Protein AF-A0A948CZG4-F1 (afdb_monomer_lite)

Sequence (141 aa):
MKNYLIIIVIAIIVTGLFIYVNLYHEDNTAPIYIKNTKADTPVEIVALTEGQTCEEMYDSIENDLDNANYCDQDSDCDAILLGGRYMEFGCYHYINKNIDQSSILQNMYIYDEKCDEMINDCDLALEAQCVSGECVEVEQG

Secondary structure (DSSP, 8-state):
-HHHHHHHHHHHHHHHHHHHHHHHSS-S-----------SS--------TT--HHHHHHHHHHHHHHH---SSGGGEEEEE--GGGGGG-SEEEEETTS-HHHHHHHHHHHHHHH-------PPP--EEEETTEEEE----

Foldseek 3Di:
DVVVVVVVVVVVVVVVVVVVVVVVVPPDCDDDDPPDDDDPDDPPQDQDDPPDDLVRLLVSLLVVLVVQFFDPWFVQKDKDAQFWLRCVSPGIGIGGPPDDVVRSVVSSVVSSVPPDDTDGDHDDAARWTQDPGGTDGDDPD

Structure (mmCIF, N/CA/C/O backbone):
data_AF-A0A948CZG4-F1
#
_entry.id   AF-A0A948CZG4-F1
#
loop_
_atom_site.group_PDB
_atom_site.id
_atom_site.type_symbol
_atom_site.label_atom_id
_atom_site.label_alt_id
_atom_site.label_comp_id
_atom_site.label_asym_id
_atom_site.label_entity_id
_atom_site.label_seq_id
_atom_site.pdbx_PDB_ins_code
_atom_site.Cartn_x
_atom_site.Cartn_y
_atom_site.Cartn_z
_atom_site.occupancy
_atom_site.B_iso_or_equiv
_atom_site.auth_seq_id
_atom_site.auth_comp_id
_atom_site.auth_asym_id
_atom_site.auth_atom_id
_atom_site.pdbx_PDB_model_num
ATOM 1 N N . MET A 1 1 ? 4.375 30.537 -57.093 1.00 63.66 1 MET A N 1
ATOM 2 C CA . MET A 1 1 ? 3.342 30.676 -56.038 1.00 63.66 1 MET A CA 1
ATOM 3 C C . MET A 1 1 ? 2.885 29.333 -55.462 1.00 63.66 1 MET A C 1
ATOM 5 O O . MET A 1 1 ? 2.971 29.190 -54.254 1.00 63.66 1 MET A O 1
ATOM 9 N N . LYS A 1 2 ? 2.492 28.323 -56.263 1.00 74.12 2 LYS A N 1
ATOM 10 C CA . LYS A 1 2 ? 2.060 26.999 -55.741 1.00 74.12 2 LYS A CA 1
ATOM 11 C C . LYS A 1 2 ? 3.069 26.298 -54.811 1.00 74.12 2 LYS A C 1
ATOM 13 O O . LYS A 1 2 ? 2.666 25.784 -53.778 1.00 74.12 2 LYS A O 1
ATOM 18 N N . ASN A 1 3 ? 4.367 26.346 -55.116 1.00 81.50 3 ASN A N 1
ATOM 19 C CA . ASN A 1 3 ? 5.386 25.675 -54.291 1.00 81.50 3 ASN A CA 1
ATOM 20 C C . ASN A 1 3 ? 5.560 26.315 -52.903 1.00 81.50 3 ASN A C 1
ATOM 22 O O . ASN A 1 3 ? 5.959 25.639 -51.965 1.00 81.50 3 ASN A O 1
ATOM 26 N N . TYR A 1 4 ? 5.229 27.601 -52.760 1.00 89.06 4 TYR A N 1
ATOM 27 C CA . TYR A 1 4 ? 5.374 28.316 -51.493 1.00 89.06 4 TYR A CA 1
ATOM 28 C C . TYR A 1 4 ? 4.299 27.897 -50.478 1.00 89.06 4 TYR A C 1
ATOM 30 O O . TYR A 1 4 ? 4.591 27.729 -49.300 1.00 89.06 4 TYR A O 1
ATOM 38 N N . LEU A 1 5 ? 3.078 27.626 -50.953 1.00 88.25 5 LEU A N 1
ATOM 39 C CA . LEU A 1 5 ? 1.985 27.105 -50.125 1.00 88.25 5 LEU A CA 1
ATOM 40 C C . LEU A 1 5 ? 2.302 25.720 -49.546 1.00 88.25 5 LEU A C 1
ATOM 42 O O . LEU A 1 5 ? 2.011 25.468 -48.383 1.00 88.25 5 LEU A O 1
ATOM 46 N N . ILE A 1 6 ? 2.943 24.847 -50.328 1.00 91.75 6 ILE A N 1
ATOM 47 C CA . ILE A 1 6 ? 3.313 23.497 -49.876 1.00 91.75 6 ILE A CA 1
ATOM 48 C C . ILE A 1 6 ? 4.342 23.567 -48.738 1.00 91.75 6 ILE A C 1
ATOM 50 O O . ILE A 1 6 ? 4.211 22.859 -47.744 1.00 91.75 6 ILE A O 1
ATOM 54 N N . ILE A 1 7 ? 5.328 24.463 -48.847 1.00 92.38 7 ILE A N 1
ATOM 55 C CA . ILE A 1 7 ? 6.371 24.632 -47.825 1.00 92.38 7 ILE A CA 1
ATOM 56 C C . ILE A 1 7 ? 5.775 25.135 -46.502 1.00 92.38 7 ILE A C 1
ATOM 58 O O . ILE A 1 7 ? 6.145 24.639 -45.441 1.00 92.38 7 ILE A O 1
ATOM 62 N N . ILE A 1 8 ? 4.816 26.066 -46.554 1.00 93.12 8 ILE A N 1
ATOM 63 C CA . ILE A 1 8 ? 4.151 26.592 -45.350 1.00 93.12 8 ILE A CA 1
ATOM 64 C C . ILE A 1 8 ? 3.365 25.494 -44.624 1.00 93.12 8 ILE A C 1
ATOM 66 O O . ILE A 1 8 ? 3.451 25.389 -43.404 1.00 93.12 8 ILE A O 1
ATOM 70 N N . VAL A 1 9 ? 2.630 24.654 -45.358 1.00 94.19 9 VAL A N 1
ATOM 71 C CA . VAL A 1 9 ? 1.834 23.574 -44.752 1.00 94.19 9 VAL A CA 1
ATOM 72 C C . VAL A 1 9 ? 2.734 22.551 -44.054 1.00 94.19 9 VAL A C 1
ATOM 74 O O . VAL A 1 9 ? 2.445 22.156 -42.928 1.00 94.19 9 VAL A O 1
ATOM 77 N N . ILE A 1 10 ? 3.854 22.172 -44.677 1.00 94.50 10 ILE A N 1
ATOM 78 C CA . ILE A 1 10 ? 4.820 21.246 -44.067 1.00 94.50 10 ILE A CA 1
ATOM 79 C C . ILE A 1 10 ? 5.415 21.851 -42.791 1.00 94.50 10 ILE A C 1
ATOM 81 O O . ILE A 1 10 ? 5.500 21.161 -41.778 1.00 94.50 10 ILE A O 1
ATOM 85 N N . ALA A 1 11 ? 5.772 23.139 -42.807 1.00 94.69 11 ALA A N 1
ATOM 86 C CA . ALA A 1 11 ? 6.328 23.808 -41.634 1.00 94.69 11 ALA A CA 1
ATOM 87 C C . ALA A 1 11 ? 5.362 23.787 -40.437 1.00 94.69 11 ALA A C 1
ATOM 89 O O . ALA A 1 11 ? 5.801 23.511 -39.326 1.00 94.69 11 ALA A O 1
ATOM 90 N N . ILE A 1 12 ? 4.060 24.006 -40.664 1.00 95.56 12 ILE A N 1
ATOM 91 C CA . ILE A 1 12 ? 3.030 23.973 -39.609 1.00 95.56 12 ILE A CA 1
ATOM 92 C C . ILE A 1 12 ? 2.854 22.561 -39.035 1.00 95.56 12 ILE A C 1
ATOM 94 O O . ILE A 1 12 ? 2.712 22.400 -37.826 1.00 95.56 12 ILE A O 1
ATOM 98 N N . ILE A 1 13 ? 2.874 21.530 -39.885 1.00 95.31 13 ILE A N 1
ATOM 99 C CA . ILE A 1 13 ? 2.731 20.139 -39.432 1.00 95.31 13 ILE A CA 1
ATOM 100 C C . ILE A 1 13 ? 3.929 19.734 -38.569 1.00 95.31 13 ILE A C 1
ATOM 102 O O . ILE A 1 13 ? 3.747 19.139 -37.510 1.00 95.31 13 ILE A O 1
ATOM 106 N N . VAL A 1 14 ? 5.147 20.088 -38.989 1.00 95.00 14 VAL A N 1
ATOM 107 C CA . VAL A 1 14 ? 6.373 19.750 -38.253 1.00 95.00 14 VAL A CA 1
ATOM 108 C C . VAL A 1 14 ? 6.439 20.487 -36.916 1.00 95.00 14 VAL A C 1
ATOM 110 O O . VAL A 1 14 ? 6.754 19.866 -35.903 1.00 95.00 14 VAL A O 1
ATOM 113 N N . THR A 1 15 ? 6.101 21.780 -36.873 1.00 93.12 15 THR A N 1
ATOM 114 C CA . THR A 1 15 ? 6.074 22.522 -35.602 1.00 93.12 15 THR A CA 1
ATOM 115 C C . THR A 1 15 ? 4.963 22.033 -34.679 1.00 93.12 15 THR A C 1
ATOM 117 O O . THR A 1 15 ? 5.199 21.901 -33.481 1.00 93.12 15 THR A O 1
ATOM 120 N N . GLY A 1 16 ? 3.789 21.690 -35.217 1.00 92.69 16 GLY A N 1
ATOM 121 C CA . GLY A 1 16 ? 2.696 21.096 -34.447 1.00 92.69 16 GLY A CA 1
ATOM 122 C C . GLY A 1 16 ? 3.074 19.752 -33.820 1.00 92.69 16 GLY A C 1
ATOM 123 O O . GLY A 1 16 ? 2.862 19.559 -32.627 1.00 92.69 16 GLY A O 1
ATOM 124 N N . LEU A 1 17 ? 3.701 18.855 -34.592 1.00 91.31 17 LEU A N 1
ATOM 125 C CA . LEU A 1 17 ? 4.208 17.570 -34.093 1.00 91.31 17 LEU A CA 1
ATOM 126 C C . LEU A 1 17 ? 5.286 17.753 -33.022 1.00 91.31 17 LEU A C 1
ATOM 128 O O . LEU A 1 17 ? 5.261 17.060 -32.011 1.00 91.31 17 LEU A O 1
ATOM 132 N N . PHE A 1 18 ? 6.203 18.704 -33.207 1.00 89.38 18 PHE A N 1
ATOM 133 C CA . PHE A 1 18 ? 7.251 18.975 -32.225 1.00 89.38 18 PHE A CA 1
ATOM 134 C C . PHE A 1 18 ? 6.687 19.508 -30.900 1.00 89.38 18 PHE A C 1
ATOM 136 O O . PHE A 1 18 ? 7.127 19.088 -29.833 1.00 89.38 18 PHE A O 1
ATOM 143 N N . ILE A 1 19 ? 5.690 20.398 -30.949 1.00 87.81 19 ILE A N 1
ATOM 144 C CA . ILE A 1 19 ? 5.004 20.894 -29.745 1.00 87.81 19 ILE A CA 1
ATOM 145 C C . ILE A 1 19 ? 4.224 19.761 -29.072 1.00 87.81 19 ILE A C 1
ATOM 147 O O . ILE A 1 19 ? 4.316 19.606 -27.860 1.00 87.81 19 ILE A O 1
ATOM 151 N N . TYR A 1 20 ? 3.503 18.947 -29.850 1.00 85.50 20 TYR A N 1
ATOM 152 C CA . TYR A 1 20 ? 2.745 17.809 -29.328 1.00 85.50 20 TYR A CA 1
ATOM 153 C C . TYR A 1 20 ? 3.649 16.815 -28.591 1.00 85.50 20 TYR A C 1
ATOM 155 O O . TYR A 1 20 ? 3.340 16.434 -27.470 1.00 85.50 20 TYR A O 1
ATOM 163 N N . VAL A 1 21 ? 4.796 16.452 -29.174 1.00 82.50 21 VAL A N 1
ATOM 164 C CA . VAL A 1 21 ? 5.742 15.527 -28.533 1.00 82.50 21 VAL A CA 1
ATOM 165 C C . VAL A 1 21 ? 6.340 16.125 -27.260 1.00 82.50 21 VAL A C 1
ATOM 167 O O . VAL A 1 21 ? 6.375 15.433 -26.253 1.00 82.50 21 VAL A O 1
ATOM 170 N N . ASN A 1 22 ? 6.761 17.396 -27.259 1.00 78.06 22 ASN A N 1
ATOM 171 C CA . ASN A 1 22 ? 7.341 17.999 -26.050 1.00 78.06 22 ASN A CA 1
ATOM 172 C C . ASN A 1 22 ? 6.318 18.162 -24.918 1.00 78.06 22 ASN A C 1
ATOM 174 O O . ASN A 1 22 ? 6.670 17.926 -23.771 1.00 78.06 22 ASN A O 1
ATOM 178 N N . LEU A 1 23 ? 5.060 18.499 -25.226 1.00 78.25 23 LEU A N 1
ATOM 179 C CA . LEU A 1 23 ? 4.003 18.575 -24.209 1.00 78.25 23 LEU A CA 1
ATOM 180 C C . LEU A 1 23 ? 3.655 17.208 -23.606 1.00 78.25 23 LEU A C 1
ATOM 182 O O . LEU A 1 23 ? 3.185 17.155 -22.479 1.00 78.25 23 LEU A O 1
ATOM 186 N N . TYR A 1 24 ? 3.880 16.116 -24.338 1.00 71.81 24 TYR A N 1
ATOM 187 C CA . TYR A 1 24 ? 3.655 14.756 -23.840 1.00 71.81 24 TYR A CA 1
ATOM 188 C C . TYR A 1 24 ? 4.891 14.121 -23.188 1.00 71.81 24 TYR A C 1
ATOM 190 O O . TYR A 1 24 ? 4.777 13.040 -22.621 1.00 71.81 24 TYR A O 1
ATOM 198 N N . HIS A 1 25 ? 6.066 14.754 -23.258 1.00 58.62 25 HIS A N 1
ATOM 199 C CA . HIS A 1 25 ? 7.305 14.177 -22.725 1.00 58.62 25 HIS A CA 1
ATOM 200 C C . HIS A 1 25 ? 7.624 14.621 -21.283 1.00 58.62 25 HIS A C 1
ATOM 202 O O . HIS A 1 25 ? 8.657 14.227 -20.741 1.00 58.62 25 HIS A O 1
ATOM 208 N N . GLU A 1 26 ? 6.761 15.4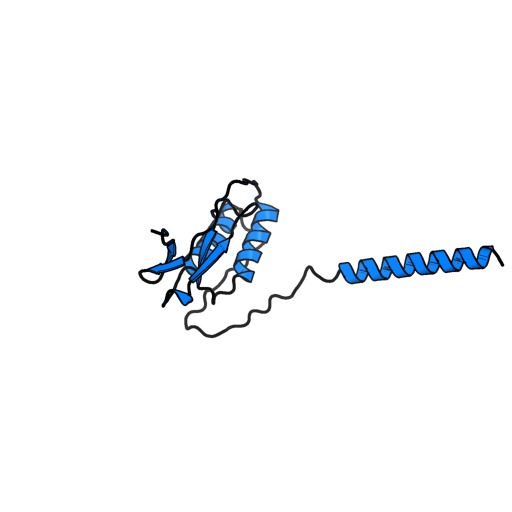23 -20.653 1.00 51.75 26 GLU A N 1
ATOM 209 C CA . GLU A 1 26 ? 7.044 16.090 -19.374 1.00 51.75 26 GLU A CA 1
ATOM 210 C C . GLU A 1 26 ? 6.277 15.520 -18.163 1.00 51.75 26 GLU A C 1
ATOM 212 O O . GLU A 1 26 ? 6.043 16.248 -17.213 1.00 51.75 26 GLU A O 1
ATOM 217 N N . ASP A 1 27 ? 5.924 14.227 -18.149 1.00 50.22 27 ASP A N 1
ATOM 218 C CA . ASP A 1 27 ? 5.267 13.599 -16.984 1.00 50.22 27 ASP A CA 1
ATOM 219 C C . ASP A 1 27 ? 5.725 12.146 -16.750 1.00 50.22 27 ASP A C 1
ATOM 221 O O . ASP A 1 27 ? 4.947 11.213 -16.879 1.00 50.22 27 ASP A O 1
ATOM 225 N N . ASN A 1 28 ? 7.001 11.926 -16.407 1.00 53.91 28 ASN A N 1
ATOM 226 C CA . ASN A 1 28 ? 7.442 10.647 -15.803 1.00 53.91 28 ASN A CA 1
ATOM 227 C C . ASN A 1 28 ? 8.508 10.800 -14.702 1.00 53.91 28 ASN A C 1
ATOM 229 O O . ASN A 1 28 ? 9.059 9.815 -14.222 1.00 53.91 28 ASN A O 1
ATOM 233 N N . THR A 1 29 ? 8.798 12.022 -14.254 1.00 53.09 29 THR A N 1
ATOM 234 C CA . THR A 1 29 ? 9.610 12.244 -13.049 1.00 53.09 29 THR A CA 1
ATOM 235 C C . THR A 1 29 ? 8.993 13.368 -12.231 1.00 53.09 29 THR A C 1
ATOM 237 O O . THR A 1 29 ? 9.579 14.442 -12.089 1.00 53.09 29 THR A O 1
ATOM 240 N N . ALA A 1 30 ? 7.781 13.149 -11.719 1.00 44.12 30 ALA A N 1
ATOM 241 C CA . ALA A 1 30 ? 7.298 13.983 -10.630 1.00 44.12 30 ALA A CA 1
ATOM 242 C C . ALA A 1 30 ? 8.258 13.782 -9.439 1.00 44.12 30 ALA A C 1
ATOM 244 O O . ALA A 1 30 ? 8.464 12.643 -9.015 1.00 44.12 30 ALA A O 1
ATOM 245 N N . PRO A 1 31 ? 8.907 14.838 -8.915 1.00 47.53 31 PRO A N 1
ATOM 246 C CA . PRO A 1 31 ? 9.687 14.707 -7.696 1.00 47.53 31 PRO A CA 1
ATOM 247 C C . PRO A 1 31 ? 8.743 14.334 -6.551 1.00 47.53 31 PRO A C 1
ATOM 249 O O . PRO A 1 31 ? 7.724 14.991 -6.337 1.00 4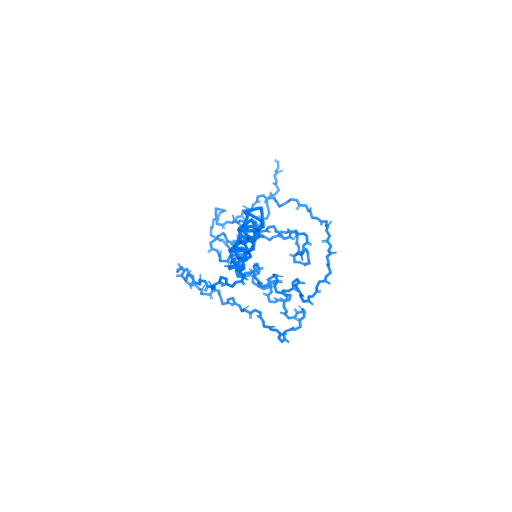7.53 31 PRO A O 1
ATOM 252 N N . ILE A 1 32 ? 9.098 13.276 -5.824 1.00 47.69 32 ILE A N 1
ATOM 253 C CA . ILE A 1 32 ? 8.390 12.812 -4.631 1.00 47.69 32 ILE A CA 1
ATOM 254 C C . ILE A 1 32 ? 8.375 13.964 -3.616 1.00 47.69 32 ILE A C 1
ATOM 256 O O . ILE A 1 32 ? 9.402 14.320 -3.033 1.00 47.69 32 ILE A O 1
ATOM 260 N N . TYR A 1 33 ? 7.209 14.580 -3.422 1.00 34.94 33 TYR A N 1
ATOM 261 C CA . TYR A 1 33 ? 6.992 15.569 -2.373 1.00 34.94 33 TYR A CA 1
ATOM 262 C C . TYR A 1 33 ? 6.492 14.855 -1.121 1.00 34.94 33 TYR A C 1
ATOM 264 O O . TYR A 1 33 ? 5.288 14.753 -0.902 1.00 34.94 33 TYR A O 1
ATOM 272 N N . ILE A 1 34 ? 7.420 14.417 -0.267 1.00 42.50 34 ILE A N 1
ATOM 273 C CA . ILE A 1 34 ? 7.081 13.932 1.075 1.00 42.50 34 ILE A CA 1
ATOM 274 C C . ILE A 1 34 ? 6.605 15.133 1.903 1.00 42.50 34 ILE A C 1
ATOM 276 O O . ILE A 1 34 ? 7.395 15.909 2.450 1.00 42.50 34 ILE A O 1
ATOM 280 N N . LYS A 1 35 ? 5.287 15.329 1.972 1.00 41.72 35 LYS A N 1
ATOM 281 C CA . LYS A 1 35 ? 4.670 16.245 2.932 1.00 41.72 35 LYS A CA 1
ATOM 282 C C . LYS A 1 35 ? 4.539 15.499 4.256 1.00 41.72 35 LYS A C 1
ATOM 284 O O . LYS A 1 35 ? 3.554 14.818 4.494 1.00 41.72 35 LYS A O 1
ATOM 289 N N . ASN A 1 36 ? 5.530 15.665 5.130 1.00 44.53 36 ASN A N 1
ATOM 290 C CA . ASN A 1 36 ? 5.461 15.180 6.507 1.00 44.53 36 ASN A CA 1
ATOM 291 C C . ASN A 1 36 ? 4.318 15.883 7.257 1.00 44.53 36 ASN A C 1
ATOM 293 O O . ASN A 1 36 ? 4.481 16.994 7.772 1.00 44.53 36 ASN A O 1
ATOM 297 N N . THR A 1 37 ? 3.153 15.242 7.314 1.00 47.22 37 THR A N 1
ATOM 298 C CA . THR A 1 37 ? 2.081 15.574 8.252 1.00 47.22 37 THR A CA 1
ATOM 299 C C . THR A 1 37 ? 2.236 14.727 9.503 1.00 47.22 37 THR A C 1
ATOM 301 O O . THR A 1 37 ? 2.344 13.511 9.468 1.00 47.22 37 THR A O 1
ATOM 304 N N . LYS A 1 38 ? 2.304 15.433 10.623 1.00 52.91 38 LYS A N 1
ATOM 305 C CA . LYS A 1 38 ? 2.579 14.940 11.964 1.00 52.91 38 LYS A CA 1
ATOM 306 C C . LYS A 1 38 ? 1.484 13.980 12.461 1.00 52.91 38 LYS A C 1
ATOM 308 O O . LYS A 1 38 ? 0.396 14.441 12.794 1.00 52.91 38 LYS A O 1
ATOM 313 N N . ALA A 1 39 ? 1.822 12.701 12.588 1.00 47.03 39 ALA A N 1
ATOM 314 C CA . ALA A 1 39 ? 1.280 11.761 13.571 1.00 47.03 39 ALA A CA 1
ATOM 315 C C . ALA A 1 39 ? 2.486 10.982 14.136 1.00 47.03 39 ALA A C 1
ATOM 317 O O . ALA A 1 39 ? 3.390 10.629 13.386 1.00 47.03 39 ALA A O 1
ATOM 318 N N . ASP A 1 40 ? 2.589 10.866 15.461 1.00 53.97 40 ASP A N 1
ATOM 319 C CA . ASP A 1 40 ? 3.850 10.772 16.225 1.00 53.97 40 ASP A CA 1
ATOM 320 C C . ASP A 1 40 ? 4.611 9.420 16.163 1.00 53.97 40 ASP A C 1
ATOM 322 O O . ASP A 1 40 ? 5.262 9.012 17.125 1.00 53.97 40 ASP A O 1
ATOM 326 N N . THR A 1 41 ? 4.629 8.730 15.024 1.00 51.84 41 THR A N 1
ATOM 327 C CA . THR A 1 41 ? 5.675 7.745 14.694 1.00 51.84 41 THR A CA 1
ATOM 328 C C . THR A 1 41 ? 5.899 7.767 13.178 1.00 51.84 41 THR A C 1
ATOM 330 O O . THR A 1 41 ? 4.968 7.456 12.440 1.00 51.84 41 THR A O 1
ATOM 333 N N . PRO A 1 42 ? 7.073 8.199 12.676 1.00 51.41 42 PRO A N 1
ATOM 334 C CA . PRO A 1 42 ? 7.330 8.189 11.244 1.00 51.41 42 PRO A CA 1
ATOM 335 C C . PRO A 1 42 ? 7.409 6.737 10.776 1.00 51.41 42 PRO A C 1
ATOM 337 O O . PRO A 1 42 ? 8.340 6.023 11.145 1.00 51.41 42 PRO A O 1
ATOM 3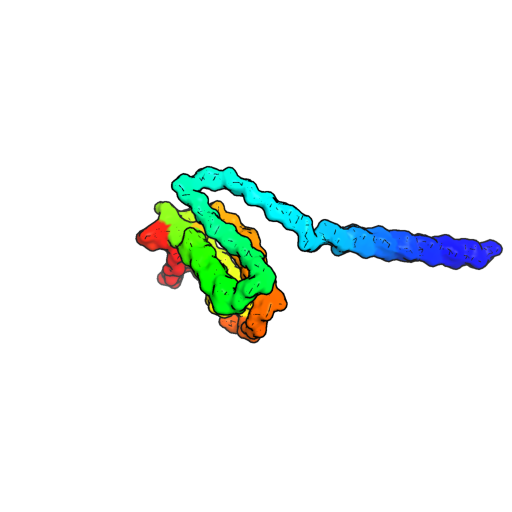40 N N . VAL A 1 43 ? 6.426 6.313 9.984 1.00 56.38 43 VAL A N 1
ATOM 341 C CA . VAL A 1 43 ? 6.546 5.110 9.160 1.00 56.38 43 VAL A CA 1
ATOM 342 C C . VAL A 1 43 ? 7.683 5.392 8.178 1.00 56.38 43 VAL A C 1
ATOM 344 O O . VAL A 1 43 ? 7.580 6.278 7.327 1.00 56.38 43 VAL A O 1
ATOM 347 N N . GLU A 1 44 ? 8.824 4.737 8.379 1.00 61.25 44 GLU A N 1
ATOM 348 C CA . GLU A 1 44 ? 9.978 4.849 7.490 1.00 61.25 44 GLU A CA 1
ATOM 349 C C . GLU A 1 44 ? 9.724 3.956 6.279 1.00 61.25 44 GLU A C 1
ATOM 351 O O . GLU A 1 44 ? 9.993 2.761 6.312 1.00 61.25 44 GLU A O 1
ATOM 356 N N . ILE A 1 45 ? 9.159 4.541 5.223 1.00 59.91 45 ILE A N 1
ATOM 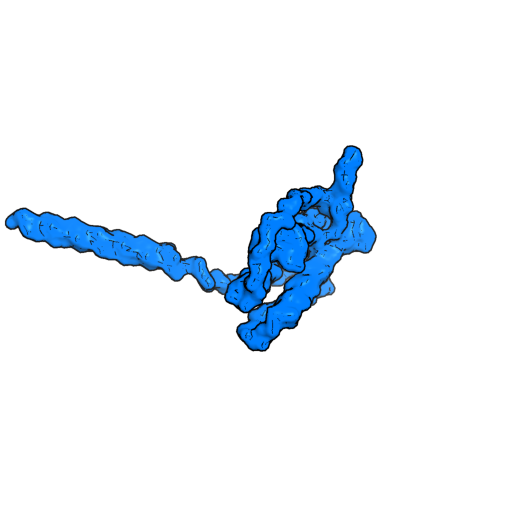357 C CA . ILE A 1 45 ? 8.923 3.835 3.964 1.00 59.91 45 ILE A CA 1
ATOM 358 C C . ILE A 1 45 ? 10.268 3.688 3.256 1.00 59.91 45 ILE A C 1
ATOM 360 O O . ILE A 1 45 ? 10.908 4.680 2.885 1.00 59.91 45 ILE A O 1
ATOM 364 N N . VAL A 1 46 ? 10.724 2.446 3.111 1.00 71.06 46 VAL A N 1
ATOM 365 C CA . VAL A 1 46 ? 12.002 2.133 2.474 1.00 71.06 46 VAL A CA 1
ATOM 366 C C . VAL A 1 46 ? 11.794 2.163 0.963 1.00 71.06 46 VAL A C 1
ATOM 368 O O . VAL A 1 46 ? 11.048 1.370 0.399 1.00 71.06 46 VAL A O 1
ATOM 371 N N . ALA A 1 47 ? 12.445 3.106 0.283 1.00 75.38 47 ALA A N 1
ATOM 372 C CA . ALA A 1 47 ? 12.386 3.173 -1.173 1.00 75.38 47 ALA A CA 1
ATOM 373 C C . ALA A 1 47 ? 13.092 1.957 -1.792 1.00 75.38 47 ALA A C 1
ATOM 375 O O . ALA A 1 47 ? 14.252 1.682 -1.463 1.00 75.38 47 ALA A O 1
ATOM 376 N N . LEU A 1 48 ? 12.420 1.268 -2.720 1.00 79.88 48 LEU A N 1
ATOM 377 C CA . LEU A 1 48 ? 13.025 0.159 -3.457 1.00 79.88 48 LEU A CA 1
ATOM 378 C C . LEU A 1 48 ? 14.201 0.634 -4.326 1.00 79.88 48 LEU A C 1
ATOM 380 O O . LEU A 1 48 ? 14.189 1.718 -4.912 1.00 79.88 48 LEU A O 1
ATOM 384 N N . THR A 1 49 ? 15.232 -0.202 -4.432 1.00 78.31 49 THR A N 1
ATOM 385 C CA . THR A 1 49 ? 16.455 0.057 -5.203 1.00 78.31 49 THR A CA 1
ATOM 386 C C . THR A 1 49 ? 16.705 -1.041 -6.238 1.00 78.31 49 THR A C 1
ATOM 388 O O . THR A 1 49 ? 16.352 -2.204 -6.045 1.00 78.31 49 THR A O 1
ATOM 391 N N . GLU A 1 50 ? 17.377 -0.697 -7.343 1.00 70.50 50 GLU A N 1
ATOM 392 C CA . GLU A 1 50 ? 17.602 -1.606 -8.484 1.00 70.50 50 GLU A CA 1
ATOM 393 C C . GLU A 1 50 ? 18.341 -2.915 -8.125 1.00 70.50 50 GLU A C 1
ATOM 395 O O . GLU A 1 50 ? 18.260 -3.890 -8.875 1.00 70.50 50 GLU A O 1
ATOM 400 N N . GLY A 1 51 ? 19.027 -2.973 -6.977 1.00 81.62 51 GLY A N 1
ATOM 401 C CA . GLY A 1 51 ? 19.800 -4.134 -6.526 1.00 81.62 51 GLY A CA 1
ATOM 402 C C . GLY A 1 51 ? 19.014 -5.225 -5.790 1.00 81.62 51 GLY A C 1
ATOM 403 O O . GLY A 1 51 ? 19.560 -6.313 -5.626 1.00 81.62 51 GLY A O 1
ATOM 404 N N . GLN A 1 52 ? 17.774 -4.968 -5.364 1.00 89.56 52 GLN A N 1
ATOM 405 C CA . GLN A 1 52 ? 16.986 -5.934 -4.584 1.00 89.56 52 GLN A CA 1
ATOM 406 C C . GLN A 1 52 ? 16.445 -7.076 -5.453 1.00 89.56 52 GLN A C 1
ATOM 408 O O . GLN A 1 52 ? 16.125 -6.886 -6.629 1.00 89.56 52 GLN A O 1
ATOM 413 N N . THR A 1 53 ? 16.351 -8.270 -4.885 1.00 93.25 53 THR A N 1
ATOM 414 C CA . THR A 1 53 ? 15.637 -9.414 -5.464 1.00 93.25 53 THR A CA 1
ATOM 415 C C . THR A 1 53 ? 14.124 -9.191 -5.420 1.00 93.25 53 THR A C 1
ATOM 417 O O . THR A 1 53 ? 13.647 -8.355 -4.660 1.00 93.25 53 THR A O 1
ATOM 420 N N . CYS A 1 54 ? 13.362 -9.938 -6.224 1.00 91.06 54 CYS A N 1
ATOM 421 C CA . CYS A 1 54 ? 11.900 -9.858 -6.188 1.00 91.06 54 CYS A CA 1
ATOM 422 C C . CYS A 1 54 ? 11.344 -10.221 -4.811 1.00 91.06 54 CYS A C 1
ATOM 424 O O . CYS A 1 54 ? 10.522 -9.488 -4.296 1.00 91.06 54 CYS A O 1
ATOM 426 N N . GLU A 1 55 ? 11.873 -11.258 -4.161 1.00 92.44 55 GLU A N 1
ATOM 427 C CA . GLU A 1 55 ? 11.495 -11.623 -2.787 1.00 92.44 55 GLU A CA 1
ATOM 428 C C . GLU A 1 55 ? 11.708 -10.457 -1.804 1.00 92.44 55 GLU A C 1
ATOM 430 O O . GLU A 1 55 ? 10.790 -10.079 -1.090 1.00 92.44 55 GLU A O 1
ATOM 435 N N . GLU A 1 56 ? 12.866 -9.787 -1.848 1.00 93.31 56 GLU A N 1
ATOM 436 C CA . GLU A 1 56 ? 13.132 -8.621 -0.988 1.00 93.31 56 GLU A CA 1
ATOM 437 C C . GLU A 1 56 ? 12.219 -7.423 -1.289 1.00 93.31 56 GLU A C 1
ATOM 439 O O . GLU A 1 56 ? 11.903 -6.645 -0.390 1.00 93.31 56 GLU A O 1
ATOM 444 N N . MET A 1 57 ? 11.840 -7.227 -2.554 1.00 92.19 57 MET A N 1
ATOM 445 C CA . MET A 1 57 ? 10.909 -6.164 -2.934 1.00 92.19 57 MET A CA 1
ATOM 446 C C . MET A 1 57 ? 9.476 -6.504 -2.503 1.00 92.19 57 MET A C 1
ATOM 448 O O . MET A 1 57 ? 8.783 -5.623 -2.001 1.00 92.19 57 MET A O 1
ATOM 452 N N . TYR A 1 58 ? 9.067 -7.766 -2.658 1.00 92.88 58 TYR A N 1
ATOM 453 C CA . TYR A 1 58 ? 7.771 -8.285 -2.225 1.00 92.88 58 TYR A CA 1
ATOM 454 C C . TYR A 1 58 ? 7.607 -8.111 -0.713 1.00 92.88 58 TYR A C 1
ATOM 456 O O . TYR A 1 58 ? 6.678 -7.440 -0.270 1.00 92.88 58 TYR A O 1
ATOM 464 N N . ASP A 1 59 ? 8.573 -8.607 0.067 1.00 93.81 59 ASP A N 1
ATOM 465 C CA . ASP A 1 59 ? 8.576 -8.505 1.529 1.00 93.81 59 ASP A CA 1
ATOM 466 C C . ASP A 1 59 ? 8.526 -7.046 2.003 1.00 93.81 59 ASP A C 1
ATOM 468 O O . ASP A 1 59 ? 7.878 -6.724 2.999 1.00 93.81 59 ASP A O 1
ATOM 472 N N . SER A 1 60 ? 9.204 -6.142 1.288 1.00 92.81 60 SER A N 1
ATOM 473 C CA . SER A 1 60 ? 9.172 -4.712 1.601 1.00 92.81 60 SER A CA 1
ATOM 474 C C . SER A 1 60 ? 7.781 -4.114 1.390 1.00 92.81 60 SER A C 1
ATOM 476 O O . SER A 1 60 ? 7.337 -3.332 2.225 1.00 92.81 60 SER A O 1
ATOM 478 N N . ILE A 1 61 ? 7.104 -4.464 0.292 1.00 93.50 61 ILE A N 1
ATOM 479 C CA . ILE A 1 61 ? 5.764 -3.955 -0.026 1.00 93.50 61 ILE A CA 1
ATOM 480 C C . ILE A 1 61 ? 4.727 -4.516 0.950 1.00 93.50 61 ILE A C 1
ATOM 482 O O . ILE A 1 61 ? 3.927 -3.743 1.469 1.00 93.50 61 ILE A O 1
ATOM 486 N N . GLU A 1 62 ? 4.759 -5.820 1.240 1.00 94.62 62 GLU A N 1
ATOM 487 C CA . GLU A 1 62 ? 3.874 -6.440 2.240 1.00 94.62 62 GLU A CA 1
ATOM 488 C C . GLU A 1 62 ? 4.053 -5.784 3.612 1.00 94.62 62 GLU A C 1
ATOM 490 O O . GLU A 1 62 ? 3.084 -5.391 4.254 1.00 94.62 62 GLU A O 1
ATOM 495 N N . ASN A 1 63 ? 5.298 -5.547 4.033 1.00 94.50 63 ASN A N 1
ATOM 496 C CA . ASN A 1 63 ? 5.555 -4.855 5.289 1.00 94.50 63 ASN A CA 1
ATOM 497 C C . ASN A 1 63 ? 5.051 -3.397 5.273 1.00 94.50 63 ASN A C 1
ATOM 499 O O . ASN A 1 63 ? 4.567 -2.909 6.293 1.00 94.50 63 ASN A O 1
ATOM 503 N N . ASP A 1 64 ? 5.149 -2.676 4.153 1.00 93.62 64 ASP A N 1
ATOM 504 C CA . ASP A 1 64 ? 4.580 -1.326 4.037 1.00 93.62 64 ASP A CA 1
ATOM 505 C C . ASP A 1 64 ? 3.040 -1.345 4.129 1.00 93.62 64 ASP A C 1
ATOM 507 O O . ASP A 1 64 ? 2.457 -0.474 4.781 1.00 93.62 64 ASP A O 1
ATOM 511 N N . LEU A 1 65 ? 2.384 -2.345 3.525 1.00 94.81 65 LEU A N 1
ATOM 512 C CA . LEU A 1 65 ? 0.934 -2.557 3.605 1.00 94.81 65 LEU A CA 1
ATOM 513 C C . LEU A 1 65 ? 0.485 -2.892 5.034 1.00 94.81 65 LEU A C 1
ATOM 515 O O . LEU A 1 65 ? -0.428 -2.246 5.551 1.00 94.81 65 LEU A O 1
ATOM 519 N N . ASP A 1 66 ? 1.175 -3.817 5.702 1.00 94.62 66 ASP A N 1
ATOM 520 C CA . ASP A 1 66 ? 0.913 -4.189 7.097 1.00 94.62 66 ASP A CA 1
ATOM 521 C C . ASP A 1 66 ? 1.067 -2.985 8.035 1.00 94.62 66 ASP A C 1
ATOM 523 O O . ASP A 1 66 ? 0.207 -2.714 8.874 1.00 94.62 66 ASP A O 1
ATOM 527 N N . ASN A 1 67 ? 2.136 -2.199 7.869 1.00 94.88 67 ASN A N 1
ATOM 528 C CA . ASN A 1 67 ? 2.368 -1.005 8.686 1.00 94.88 67 ASN A CA 1
ATOM 529 C C . ASN A 1 67 ? 1.367 0.122 8.398 1.00 94.88 67 ASN A C 1
ATOM 531 O O . ASN A 1 67 ? 1.164 0.995 9.245 1.00 94.88 67 ASN A O 1
ATOM 535 N N . ALA A 1 68 ? 0.752 0.129 7.217 1.00 95.94 68 ALA A N 1
ATOM 536 C CA . ALA A 1 68 ? -0.319 1.052 6.874 1.00 95.94 68 ALA A CA 1
ATOM 537 C C . ALA A 1 68 ? -1.676 0.639 7.466 1.00 95.94 68 ALA A C 1
ATOM 539 O O . ALA A 1 68 ? -2.579 1.479 7.539 1.00 95.94 68 ALA A O 1
ATOM 540 N N . ASN A 1 69 ? -1.833 -0.611 7.909 1.00 97.12 69 ASN A N 1
ATOM 541 C CA . ASN A 1 69 ? -3.070 -1.129 8.479 1.00 97.12 69 ASN A CA 1
ATOM 542 C C . ASN A 1 69 ? -3.207 -0.790 9.973 1.00 97.12 69 ASN A C 1
ATOM 544 O O . ASN A 1 69 ? -2.995 -1.616 10.858 1.00 97.12 69 ASN A O 1
ATOM 548 N N . TYR A 1 70 ? -3.585 0.454 10.261 1.00 97.00 70 TYR A N 1
ATOM 549 C CA . TYR A 1 70 ? -3.892 0.907 11.617 1.00 97.00 70 TYR A CA 1
ATOM 550 C C . TYR A 1 70 ? -5.075 1.877 11.629 1.00 97.00 70 TYR A C 1
ATOM 552 O O . TYR A 1 70 ? -5.334 2.577 10.650 1.00 97.00 70 TYR A O 1
ATOM 560 N N . CYS A 1 71 ? -5.779 1.995 12.750 1.00 97.94 71 CYS A N 1
ATOM 561 C CA . CYS A 1 71 ? -6.878 2.952 12.897 1.00 97.94 71 CYS A CA 1
ATOM 562 C C . CYS A 1 71 ? -7.203 3.258 14.362 1.00 97.94 71 CYS A C 1
ATOM 564 O O . CYS A 1 71 ? -6.989 2.427 15.243 1.00 97.94 71 CYS A O 1
ATOM 566 N N . ASP A 1 72 ? -7.784 4.437 14.610 1.00 97.88 72 ASP A N 1
ATOM 567 C CA . ASP A 1 72 ? -8.385 4.780 15.906 1.00 97.88 72 ASP A CA 1
ATOM 568 C C . ASP A 1 72 ? -9.926 4.730 15.855 1.00 97.88 72 ASP A C 1
ATOM 570 O O . ASP A 1 72 ? -10.594 4.580 16.882 1.00 97.88 72 ASP A O 1
ATOM 574 N N . GLN A 1 73 ? -10.509 4.876 14.662 1.00 97.69 73 GLN A N 1
ATOM 575 C CA . GLN A 1 73 ? -11.953 4.921 14.410 1.00 97.69 73 GLN A CA 1
ATOM 576 C C . GLN A 1 73 ? -12.272 4.457 12.979 1.00 97.69 73 GLN A C 1
ATOM 578 O O . GLN A 1 73 ? -11.439 4.588 12.086 1.00 97.69 73 GLN A O 1
ATOM 583 N N . ASP A 1 74 ? -13.502 3.993 12.728 1.00 96.69 74 ASP A N 1
ATOM 584 C CA . ASP A 1 74 ? -13.922 3.452 11.418 1.00 96.69 74 ASP A CA 1
ATOM 585 C C . ASP A 1 74 ? -13.650 4.402 10.253 1.00 96.69 74 ASP A C 1
ATOM 587 O O . ASP A 1 74 ? -13.256 3.987 9.170 1.00 96.69 74 ASP A O 1
ATOM 591 N N . SER A 1 75 ? -13.818 5.707 10.480 1.00 96.81 75 SER A N 1
ATOM 592 C CA . SER A 1 75 ? -13.595 6.699 9.434 1.00 96.81 75 SER A CA 1
ATOM 593 C C . SER A 1 75 ? -12.139 6.822 9.004 1.00 96.81 75 SER A C 1
ATOM 595 O O . SER A 1 75 ? -11.889 7.527 8.032 1.00 96.81 75 SER A O 1
ATOM 597 N N . ASP A 1 76 ? -11.189 6.240 9.733 1.00 97.19 76 ASP A N 1
ATOM 598 C CA . ASP A 1 76 ? -9.779 6.234 9.355 1.00 97.19 76 ASP A CA 1
ATOM 599 C C . ASP A 1 76 ? -9.471 5.146 8.328 1.00 97.19 76 ASP A C 1
ATOM 601 O O . ASP A 1 76 ? -8.437 5.236 7.680 1.00 97.19 76 ASP A O 1
ATOM 605 N N . CYS A 1 77 ? -10.349 4.159 8.161 1.00 97.00 77 CYS A N 1
ATOM 606 C CA . CYS A 1 77 ? -10.115 3.026 7.283 1.00 97.00 77 CYS A CA 1
ATOM 607 C C . CYS A 1 77 ? -10.532 3.309 5.841 1.00 97.00 77 CYS A C 1
ATOM 609 O O . CYS A 1 77 ? -11.562 3.934 5.577 1.00 97.00 77 CYS A O 1
ATOM 611 N N . ASP A 1 78 ? -9.718 2.823 4.914 1.00 95.69 78 ASP A N 1
ATOM 612 C CA . ASP A 1 78 ? -9.971 2.816 3.477 1.00 95.69 78 ASP A CA 1
ATOM 613 C C . ASP A 1 78 ? -9.460 1.501 2.876 1.00 95.69 78 ASP A C 1
ATOM 615 O O . ASP A 1 78 ? -8.671 0.791 3.503 1.00 95.69 78 ASP A O 1
ATOM 619 N N . ALA A 1 79 ? -9.917 1.171 1.672 1.00 93.88 79 ALA A N 1
ATOM 620 C CA . ALA A 1 79 ? -9.484 -0.015 0.943 1.00 93.88 79 ALA A CA 1
ATOM 621 C C . ALA A 1 79 ? -8.673 0.393 -0.291 1.00 93.88 79 ALA A C 1
ATOM 623 O O . ALA A 1 79 ? -9.175 1.088 -1.177 1.00 93.88 79 ALA A O 1
ATOM 624 N N . ILE A 1 80 ? -7.431 -0.078 -0.382 1.00 91.12 80 ILE A N 1
ATOM 625 C CA . ILE A 1 80 ? -6.636 0.032 -1.603 1.00 91.12 80 ILE A CA 1
ATOM 626 C C . ILE A 1 80 ? -6.919 -1.181 -2.488 1.00 91.12 80 ILE A C 1
ATOM 628 O O . ILE A 1 80 ? -6.756 -2.322 -2.069 1.00 91.12 80 ILE A O 1
ATOM 632 N N . LEU A 1 81 ? -7.381 -0.939 -3.714 1.00 88.50 81 LEU A N 1
ATOM 633 C CA . LEU A 1 81 ? -7.675 -1.994 -4.686 1.00 88.50 81 LEU A CA 1
ATOM 634 C C . LEU A 1 81 ? -6.394 -2.376 -5.436 1.00 88.50 81 LEU A C 1
ATOM 636 O O . LEU A 1 81 ? -5.876 -1.582 -6.222 1.00 88.50 81 LEU A O 1
ATOM 640 N N . LEU A 1 82 ? -5.921 -3.603 -5.230 1.00 86.31 82 LEU A N 1
ATOM 641 C CA . LEU A 1 82 ? -4.702 -4.170 -5.814 1.00 86.31 82 LEU A CA 1
ATOM 642 C C . LEU A 1 82 ? -5.057 -5.212 -6.889 1.00 86.31 82 LEU A C 1
ATOM 644 O O . LEU A 1 82 ? -4.661 -6.369 -6.860 1.00 86.31 82 LEU A O 1
ATOM 648 N N . GLY A 1 83 ? -5.878 -4.809 -7.859 1.00 78.81 83 GLY A N 1
ATOM 649 C CA . GLY A 1 83 ? -6.267 -5.677 -8.973 1.00 78.81 83 GLY A CA 1
ATOM 650 C C . GLY A 1 83 ? -5.222 -5.741 -10.094 1.00 78.81 83 GLY A C 1
ATOM 651 O O . GLY A 1 83 ? -4.352 -4.878 -10.230 1.00 78.81 83 GLY A O 1
ATOM 652 N N . GLY A 1 84 ? -5.360 -6.732 -10.976 1.00 81.38 84 GLY A N 1
ATOM 653 C CA . GLY A 1 84 ? -4.581 -6.833 -12.210 1.00 81.38 84 GLY A CA 1
ATOM 654 C C . GLY A 1 84 ? -3.102 -7.126 -11.968 1.00 81.38 84 GLY A C 1
ATOM 655 O O . GLY A 1 84 ? -2.724 -8.273 -11.788 1.00 81.38 84 GLY A O 1
ATOM 656 N N . ARG A 1 85 ? -2.254 -6.096 -12.022 1.00 81.00 85 ARG A N 1
ATOM 657 C CA . ARG A 1 85 ? -0.792 -6.256 -11.940 1.00 81.00 85 ARG A CA 1
ATOM 658 C C . ARG A 1 85 ? -0.253 -6.437 -10.522 1.00 81.00 85 ARG A C 1
ATOM 660 O O . ARG A 1 85 ? 0.883 -6.839 -10.363 1.00 81.00 85 ARG A O 1
ATOM 667 N N . TYR A 1 86 ? -1.068 -6.160 -9.506 1.00 86.00 86 TYR A N 1
ATOM 668 C CA . TYR A 1 86 ? -0.644 -6.199 -8.101 1.00 86.00 86 TYR A CA 1
ATOM 669 C C . TYR A 1 86 ? -1.288 -7.344 -7.313 1.00 86.00 86 TYR A C 1
ATOM 671 O O . TYR A 1 86 ? -1.250 -7.344 -6.089 1.00 86.00 86 TYR A O 1
ATOM 679 N N . MET A 1 87 ? -1.878 -8.329 -8.002 1.00 84.81 87 MET A N 1
ATOM 680 C CA . MET A 1 87 ? -2.649 -9.390 -7.346 1.00 84.81 87 MET A CA 1
ATOM 681 C C . MET A 1 87 ? -1.827 -10.341 -6.480 1.00 84.81 87 MET A C 1
ATOM 683 O O . MET A 1 87 ? -2.393 -11.042 -5.644 1.00 84.81 87 MET A O 1
ATOM 687 N N . GLU A 1 88 ? -0.514 -10.412 -6.677 1.00 88.38 88 GLU A N 1
ATOM 688 C CA . GLU A 1 88 ? 0.352 -11.186 -5.782 1.00 88.38 88 GLU A CA 1
ATOM 689 C C . GLU A 1 88 ? 0.340 -10.641 -4.349 1.00 88.38 88 GLU A C 1
ATOM 691 O O . GLU A 1 88 ? 0.517 -11.407 -3.407 1.00 88.38 88 GLU A O 1
ATOM 696 N N . PHE A 1 89 ? 0.039 -9.348 -4.197 1.00 90.50 89 PHE A N 1
ATOM 697 C CA . PHE A 1 89 ? -0.196 -8.685 -2.921 1.00 90.50 89 PHE A CA 1
ATOM 698 C C . PHE A 1 89 ? -1.662 -8.826 -2.477 1.00 90.50 89 PHE A C 1
ATOM 700 O O . PHE A 1 89 ? -2.121 -8.104 -1.608 1.00 90.50 89 PHE A O 1
ATOM 707 N N . GLY A 1 90 ? -2.451 -9.719 -3.079 1.00 89.31 90 GLY A N 1
ATOM 708 C CA . GLY A 1 90 ? -3.890 -9.843 -2.837 1.00 89.31 90 GLY A CA 1
ATOM 709 C C . GLY A 1 90 ? -4.734 -8.852 -3.646 1.00 89.31 90 GLY A C 1
ATOM 710 O O . GLY A 1 90 ? -4.223 -8.010 -4.371 1.00 89.31 90 GLY A O 1
ATOM 711 N N . CYS A 1 91 ? -6.061 -8.971 -3.557 1.00 88.62 91 CYS A N 1
ATOM 712 C CA . CYS A 1 91 ? -6.984 -8.155 -4.360 1.00 88.62 91 CYS A CA 1
ATOM 713 C C . CYS A 1 91 ? -7.235 -6.760 -3.801 1.00 88.62 91 CYS A C 1
ATOM 715 O O . CYS A 1 91 ? -7.552 -5.823 -4.538 1.00 88.62 91 CYS A O 1
ATOM 717 N N . TYR A 1 92 ? -7.140 -6.633 -2.487 1.00 91.69 92 TYR A N 1
ATOM 718 C CA . TYR A 1 92 ? -7.298 -5.385 -1.777 1.00 91.69 92 TYR A CA 1
ATOM 719 C C . TYR A 1 92 ? -6.610 -5.482 -0.424 1.00 91.69 92 TYR A C 1
ATOM 721 O O . TYR A 1 92 ? -6.498 -6.567 0.144 1.00 91.69 92 TYR A O 1
ATOM 729 N N . HIS A 1 93 ? -6.197 -4.332 0.094 1.00 95.25 93 HIS A N 1
ATOM 730 C CA . HIS A 1 93 ? -5.716 -4.178 1.464 1.00 95.25 93 HIS A CA 1
ATOM 731 C C . HIS A 1 93 ? -6.498 -3.079 2.160 1.00 95.25 93 HIS A C 1
ATOM 733 O O . HIS A 1 93 ? -6.879 -2.086 1.539 1.00 95.25 93 HIS A O 1
ATOM 739 N N . TYR A 1 94 ? -6.728 -3.247 3.455 1.00 95.94 94 TYR A N 1
ATOM 740 C CA . TYR A 1 94 ? -7.341 -2.215 4.275 1.00 95.94 94 TYR A CA 1
ATOM 741 C C . TYR A 1 94 ? -6.251 -1.441 5.001 1.00 95.94 94 TYR A C 1
ATOM 743 O O . TYR A 1 94 ? -5.388 -2.024 5.649 1.00 95.94 94 TYR A O 1
ATOM 751 N N . ILE A 1 95 ? -6.282 -0.122 4.869 1.00 96.44 95 ILE A N 1
ATOM 752 C CA . ILE A 1 95 ? -5.222 0.765 5.345 1.00 96.44 95 ILE A CA 1
ATOM 753 C C . ILE A 1 95 ? -5.814 2.010 5.997 1.00 96.44 95 ILE A C 1
ATOM 755 O O . ILE A 1 95 ? -6.967 2.381 5.761 1.00 96.44 95 ILE A O 1
ATOM 759 N N . ASN A 1 96 ? -4.999 2.712 6.777 1.00 97.25 96 ASN A N 1
ATOM 760 C CA . ASN A 1 96 ? -5.344 4.040 7.249 1.00 97.25 96 ASN A CA 1
ATOM 761 C C . ASN A 1 96 ? -5.362 5.025 6.071 1.00 97.25 96 ASN A C 1
ATOM 763 O O . ASN A 1 96 ? -4.343 5.270 5.429 1.00 97.25 96 ASN A O 1
ATOM 767 N N . LYS A 1 97 ? -6.481 5.695 5.823 1.00 95.50 97 LYS A N 1
ATOM 768 C CA . LYS A 1 97 ? -6.628 6.674 4.737 1.00 95.50 97 LYS A CA 1
ATOM 769 C C . LYS A 1 97 ? -5.672 7.870 4.823 1.00 95.50 97 LYS A C 1
ATOM 771 O O . LYS A 1 97 ? -5.562 8.630 3.864 1.00 95.50 97 LYS A O 1
ATOM 776 N N . ASN A 1 98 ? -5.056 8.108 5.986 1.00 94.81 98 ASN A N 1
ATOM 777 C CA . ASN A 1 98 ? -4.144 9.232 6.198 1.00 94.81 98 ASN A CA 1
ATOM 778 C C . ASN A 1 98 ? -2.679 8.897 5.866 1.00 94.81 98 ASN A C 1
ATOM 780 O O . ASN A 1 98 ? -1.837 9.793 5.968 1.00 94.81 98 ASN A O 1
ATOM 784 N N . ILE A 1 99 ? -2.358 7.653 5.492 1.00 92.69 99 ILE A N 1
ATOM 785 C CA . ILE A 1 99 ? -1.014 7.297 5.020 1.00 92.69 99 ILE A CA 1
ATOM 786 C C . ILE A 1 99 ? -0.781 7.761 3.579 1.00 92.69 99 ILE A C 1
ATOM 788 O O . ILE A 1 99 ? -1.717 7.943 2.798 1.00 92.69 99 ILE A O 1
ATOM 792 N N . ASP A 1 100 ? 0.487 7.946 3.210 1.00 89.19 100 ASP A N 1
ATOM 793 C CA . ASP A 1 100 ? 0.864 8.272 1.834 1.00 89.19 100 ASP A CA 1
ATOM 794 C C . ASP A 1 100 ? 0.855 7.020 0.948 1.00 89.19 100 ASP A C 1
ATOM 796 O O . ASP A 1 100 ? 1.886 6.383 0.721 1.00 89.19 100 ASP A O 1
ATOM 800 N N . GLN A 1 101 ? -0.320 6.703 0.404 1.00 89.81 101 GLN A N 1
ATOM 801 C CA . GLN A 1 101 ? -0.519 5.586 -0.527 1.00 89.81 101 GLN A CA 1
ATOM 802 C C . GLN A 1 101 ? 0.386 5.665 -1.767 1.00 89.81 101 GLN A C 1
ATOM 804 O O . GLN A 1 101 ? 0.703 4.641 -2.369 1.00 89.81 101 GLN A O 1
ATOM 809 N N . SER A 1 102 ? 0.822 6.870 -2.156 1.00 88.88 102 SER A N 1
ATOM 810 C CA . SER A 1 102 ? 1.606 7.090 -3.379 1.00 88.88 102 SER A CA 1
ATOM 811 C C . SER A 1 102 ? 2.942 6.353 -3.341 1.00 88.88 1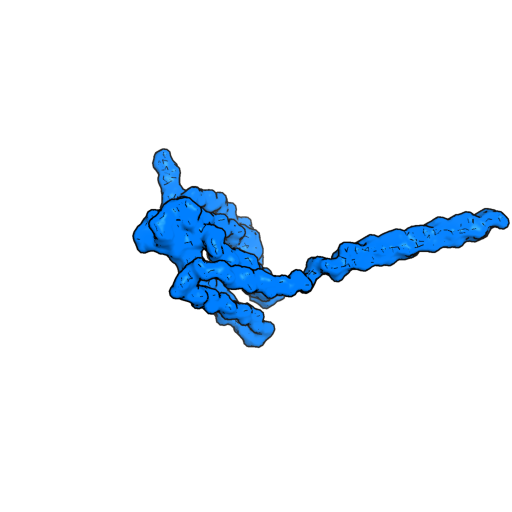02 SER A C 1
ATOM 813 O O . SER A 1 102 ? 3.408 5.865 -4.366 1.00 88.88 102 SER A O 1
ATOM 815 N N . SER A 1 103 ? 3.550 6.274 -2.160 1.00 88.56 103 SER A N 1
ATOM 816 C CA . SER A 1 103 ? 4.840 5.619 -1.950 1.00 88.56 103 SER A CA 1
ATOM 817 C C . SER A 1 103 ? 4.750 4.093 -2.084 1.00 88.56 103 SER A C 1
ATOM 819 O O . SER A 1 103 ? 5.555 3.495 -2.796 1.00 88.56 103 SER A O 1
ATOM 821 N N . ILE A 1 104 ? 3.713 3.482 -1.503 1.00 91.88 104 ILE A N 1
ATOM 822 C CA . ILE A 1 104 ? 3.425 2.046 -1.613 1.00 91.88 104 ILE A CA 1
ATOM 823 C C . ILE A 1 104 ? 3.145 1.684 -3.074 1.00 91.88 104 ILE A C 1
ATOM 825 O O . ILE A 1 104 ? 3.769 0.780 -3.625 1.00 91.88 104 ILE A O 1
ATOM 829 N N . LEU A 1 105 ? 2.277 2.452 -3.743 1.00 90.88 105 LEU A N 1
ATOM 830 C CA . LEU A 1 105 ? 1.960 2.252 -5.160 1.00 90.88 105 LEU A CA 1
ATOM 831 C C . LEU A 1 105 ? 3.183 2.432 -6.068 1.00 90.88 105 LEU A C 1
ATOM 833 O O . LEU A 1 105 ? 3.310 1.745 -7.080 1.00 90.88 105 LEU A O 1
ATOM 837 N N . GLN A 1 106 ? 4.098 3.337 -5.718 1.00 91.25 106 GLN A N 1
ATOM 838 C CA . GLN A 1 106 ? 5.352 3.505 -6.446 1.00 91.25 106 GLN A CA 1
ATOM 839 C C . GLN A 1 106 ? 6.274 2.291 -6.276 1.00 91.25 106 GLN A C 1
ATOM 841 O O . GLN A 1 106 ? 6.862 1.842 -7.260 1.00 91.25 106 GLN A O 1
ATOM 846 N N . ASN A 1 107 ? 6.387 1.746 -5.062 1.00 90.94 107 ASN A N 1
ATOM 847 C CA . ASN A 1 107 ? 7.146 0.522 -4.811 1.00 90.94 107 ASN A CA 1
ATOM 848 C C . ASN A 1 107 ? 6.540 -0.665 -5.587 1.00 90.94 107 ASN A C 1
ATOM 850 O O . ASN A 1 107 ? 7.270 -1.375 -6.277 1.00 90.94 107 ASN A O 1
ATOM 854 N N . MET A 1 108 ? 5.213 -0.815 -5.584 1.00 91.12 108 MET A N 1
ATOM 855 C CA . MET A 1 108 ? 4.503 -1.823 -6.387 1.00 91.12 108 MET A CA 1
ATOM 856 C C . MET A 1 108 ? 4.747 -1.672 -7.890 1.00 91.12 108 MET A C 1
ATOM 858 O O . MET A 1 108 ? 4.970 -2.661 -8.580 1.00 91.12 108 MET A O 1
ATOM 862 N N . TYR A 1 109 ? 4.764 -0.444 -8.411 1.00 90.25 109 TYR A N 1
ATOM 863 C CA . TYR A 1 109 ? 5.091 -0.195 -9.817 1.00 90.25 109 TYR A CA 1
ATOM 864 C C . TYR A 1 109 ? 6.525 -0.631 -10.165 1.00 90.25 109 TYR A C 1
ATOM 866 O O . TYR A 1 109 ? 6.760 -1.240 -11.206 1.00 90.25 109 TYR A O 1
ATOM 874 N N . ILE A 1 110 ? 7.495 -0.339 -9.292 1.00 90.38 110 ILE A N 1
ATOM 875 C CA . ILE A 1 110 ? 8.893 -0.764 -9.477 1.00 90.38 110 ILE A CA 1
ATOM 876 C C . ILE A 1 110 ? 9.005 -2.293 -9.442 1.00 90.38 110 ILE A C 1
ATOM 878 O O . ILE A 1 110 ? 9.789 -2.867 -10.201 1.00 90.38 110 ILE A O 1
ATOM 882 N N . TYR A 1 111 ? 8.230 -2.935 -8.569 1.00 90.69 111 TYR A N 1
ATOM 883 C CA . TYR A 1 111 ? 8.137 -4.385 -8.489 1.00 90.69 111 TYR A CA 1
ATOM 884 C C . TYR A 1 111 ? 7.583 -4.989 -9.789 1.00 90.69 111 TYR A C 1
ATOM 886 O O . TYR A 1 111 ? 8.245 -5.841 -10.382 1.00 90.69 111 TYR A O 1
ATOM 894 N N . ASP A 1 112 ? 6.425 -4.509 -10.260 1.00 90.00 112 ASP A N 1
ATOM 895 C CA . ASP A 1 112 ? 5.746 -4.976 -11.484 1.00 90.00 112 ASP A CA 1
ATOM 896 C C . ASP A 1 112 ? 6.692 -4.953 -12.691 1.00 90.00 112 ASP A C 1
ATOM 898 O O . ASP A 1 112 ? 6.881 -5.958 -13.372 1.00 90.00 112 ASP A O 1
ATOM 902 N N . GLU A 1 113 ? 7.402 -3.840 -12.893 1.00 89.44 113 GLU A N 1
ATOM 903 C CA . GLU A 1 113 ? 8.349 -3.685 -14.005 1.00 89.44 113 GLU A CA 1
ATOM 904 C C . GLU A 1 113 ? 9.526 -4.684 -13.967 1.00 89.44 113 GLU A C 1
ATOM 906 O O . GLU A 1 113 ? 10.199 -4.888 -14.983 1.00 89.44 113 GLU A O 1
ATOM 911 N N . LYS A 1 114 ? 9.809 -5.300 -12.811 1.00 88.50 114 LYS A N 1
ATOM 912 C CA . LYS A 1 114 ? 10.982 -6.161 -12.603 1.00 88.50 114 LYS A CA 1
ATOM 913 C C . LYS A 1 114 ? 10.652 -7.645 -12.430 1.00 88.50 114 LYS A C 1
ATOM 915 O O . LYS A 1 114 ? 11.476 -8.477 -12.817 1.00 88.50 114 LYS A O 1
ATOM 920 N N . CYS A 1 115 ? 9.516 -7.972 -11.824 1.00 87.06 115 CYS A N 1
ATOM 921 C CA . CYS A 1 115 ? 9.274 -9.280 -11.208 1.00 87.06 115 CYS A CA 1
ATOM 922 C C . CYS A 1 115 ? 8.096 -10.073 -11.801 1.00 87.06 115 CYS A C 1
ATOM 924 O O . CYS A 1 115 ? 7.936 -11.234 -11.443 1.00 87.06 115 CYS A O 1
ATOM 926 N N . ASP A 1 116 ? 7.346 -9.466 -12.726 1.00 76.56 116 ASP A N 1
ATOM 927 C CA . ASP A 1 116 ? 6.036 -9.871 -13.268 1.00 76.56 116 ASP A CA 1
ATOM 928 C C . ASP A 1 116 ? 5.726 -11.386 -13.401 1.00 76.56 116 ASP A C 1
ATOM 930 O O . ASP A 1 116 ? 6.410 -12.123 -14.119 1.00 76.56 116 ASP A O 1
ATOM 934 N N . GLU A 1 117 ? 4.575 -11.781 -12.832 1.00 61.09 117 GLU A N 1
ATOM 935 C CA . GLU A 1 117 ? 3.601 -12.696 -13.451 1.00 61.09 117 GLU A CA 1
ATOM 936 C C . GLU A 1 117 ? 2.157 -12.177 -13.235 1.00 61.09 117 GLU A C 1
ATOM 938 O O . GLU A 1 117 ? 1.570 -12.331 -12.164 1.00 61.09 117 GLU A O 1
ATOM 943 N N . MET A 1 118 ? 1.532 -11.609 -14.275 1.00 58.31 118 MET A N 1
ATOM 944 C CA . MET A 1 118 ? 0.120 -11.199 -14.231 1.00 58.31 118 MET A CA 1
ATOM 945 C C . MET A 1 118 ? -0.841 -12.377 -13.977 1.00 58.31 118 MET A C 1
ATOM 947 O O . MET A 1 118 ? -0.998 -13.274 -14.813 1.00 58.31 118 MET A O 1
ATOM 951 N N . ILE A 1 119 ? -1.623 -12.286 -12.902 1.00 57.50 119 ILE A N 1
ATOM 952 C CA . ILE A 1 119 ? -2.840 -13.078 -12.677 1.00 57.50 119 ILE A CA 1
ATOM 953 C C . ILE A 1 119 ? -4.000 -12.080 -12.560 1.00 57.50 119 ILE A C 1
ATOM 955 O O . ILE A 1 119 ? -3.824 -11.006 -12.005 1.00 57.50 119 ILE A O 1
ATOM 959 N N . ASN A 1 120 ? -5.167 -12.375 -13.141 1.00 60.47 120 ASN A N 1
ATOM 960 C CA . ASN A 1 120 ? -6.272 -11.414 -13.263 1.00 60.47 120 ASN A CA 1
ATOM 961 C C . ASN A 1 120 ? -7.612 -12.042 -12.860 1.00 60.47 120 ASN A C 1
ATOM 963 O O . ASN A 1 120 ? -8.435 -12.364 -13.718 1.00 60.47 120 ASN A O 1
ATOM 967 N N . ASP A 1 121 ? -7.793 -12.250 -11.563 1.00 75.81 121 ASP A N 1
ATOM 968 C CA . ASP A 1 121 ? -9.036 -12.725 -10.964 1.00 75.81 121 ASP A CA 1
ATOM 969 C C . ASP A 1 121 ? -9.180 -12.104 -9.564 1.00 75.81 121 ASP A C 1
ATOM 971 O O . ASP A 1 121 ? -8.606 -12.600 -8.596 1.00 75.81 121 ASP A O 1
ATOM 975 N N . CYS A 1 122 ? -9.890 -10.973 -9.478 1.00 83.00 122 CYS A N 1
ATOM 976 C CA . CYS A 1 122 ? -10.157 -10.282 -8.217 1.00 83.00 122 CYS A CA 1
ATOM 977 C C . CYS A 1 122 ? -11.618 -9.882 -8.062 1.00 83.00 122 CYS A C 1
ATOM 979 O O . CYS A 1 122 ? -12.256 -9.421 -9.011 1.00 83.00 122 CYS A O 1
ATOM 981 N N . ASP A 1 123 ? -12.097 -10.005 -6.826 1.00 80.62 123 ASP A N 1
ATOM 982 C CA . ASP A 1 123 ? -13.400 -9.523 -6.382 1.00 80.62 123 ASP A CA 1
ATOM 983 C C . ASP A 1 123 ? -13.338 -8.069 -5.884 1.00 80.62 123 ASP A C 1
ATOM 985 O O . ASP A 1 123 ? -12.272 -7.467 -5.728 1.00 80.62 123 ASP A O 1
ATOM 989 N N . LEU A 1 124 ? -14.517 -7.481 -5.674 1.00 84.12 124 LEU A N 1
ATOM 990 C CA . LEU A 1 124 ? -14.670 -6.125 -5.149 1.00 84.12 124 LEU A CA 1
ATOM 991 C C . LEU A 1 124 ? -14.363 -6.089 -3.646 1.00 84.12 124 LEU A C 1
ATOM 993 O O . LEU A 1 124 ? -14.863 -6.929 -2.903 1.00 84.12 124 LEU A O 1
ATOM 997 N N . ALA A 1 125 ? -13.621 -5.072 -3.198 1.00 85.44 125 ALA A N 1
ATOM 998 C CA . ALA A 1 125 ? -13.446 -4.809 -1.770 1.00 85.44 125 ALA A CA 1
ATOM 999 C C . ALA A 1 125 ? -14.772 -4.376 -1.123 1.00 85.44 125 ALA A C 1
ATOM 1001 O O . ALA A 1 125 ? -15.538 -3.603 -1.713 1.00 85.44 125 ALA A O 1
ATOM 1002 N N . LEU A 1 126 ? -15.027 -4.860 0.093 1.00 89.81 126 LEU A N 1
ATOM 1003 C CA . LEU A 1 126 ? -16.149 -4.418 0.919 1.00 89.81 126 LEU A CA 1
ATOM 1004 C C . LEU A 1 126 ? -15.773 -3.175 1.742 1.00 89.81 126 LEU A C 1
ATOM 1006 O O . LEU A 1 126 ? -14.663 -2.650 1.663 1.00 89.81 126 LEU A O 1
ATOM 1010 N N . GLU A 1 127 ? -16.730 -2.674 2.522 1.00 91.62 127 GLU A N 1
ATOM 1011 C CA . GLU A 1 127 ? -16.482 -1.566 3.443 1.00 91.62 127 GLU A CA 1
ATOM 1012 C C . GLU A 1 127 ? -15.553 -1.997 4.589 1.00 91.62 127 GLU A C 1
ATOM 1014 O O . GLU A 1 127 ? -15.700 -3.079 5.163 1.00 91.62 127 GLU A O 1
ATOM 1019 N N . ALA A 1 128 ? -14.618 -1.110 4.932 1.00 93.50 128 ALA A N 1
ATOM 1020 C CA . ALA A 1 128 ? -13.653 -1.299 6.005 1.00 93.50 128 ALA A CA 1
ATOM 1021 C C . ALA A 1 128 ? -14.166 -0.697 7.324 1.00 93.50 128 ALA A C 1
ATOM 1023 O O . ALA A 1 128 ? -14.728 0.401 7.326 1.00 93.50 128 ALA A O 1
ATOM 1024 N N . GLN A 1 129 ? -13.932 -1.370 8.451 1.00 96.25 129 GLN A N 1
ATOM 1025 C CA . GLN A 1 129 ? -14.163 -0.823 9.796 1.00 96.25 129 GLN A CA 1
ATOM 1026 C C . GLN A 1 129 ? -12.935 -0.992 10.679 1.00 96.25 129 GLN A C 1
ATOM 1028 O O . GLN A 1 129 ? -12.099 -1.860 10.440 1.00 96.25 129 GLN A O 1
ATOM 1033 N N . CYS A 1 130 ? -12.852 -0.169 11.722 1.00 97.12 130 CYS A N 1
ATOM 1034 C CA . CYS A 1 130 ? -11.760 -0.224 12.669 1.00 97.12 130 CYS A CA 1
ATOM 1035 C C . CYS A 1 130 ? -12.084 -1.204 13.796 1.00 97.12 130 CYS A C 1
ATOM 1037 O O . CYS A 1 130 ? -12.912 -0.933 14.670 1.00 97.12 130 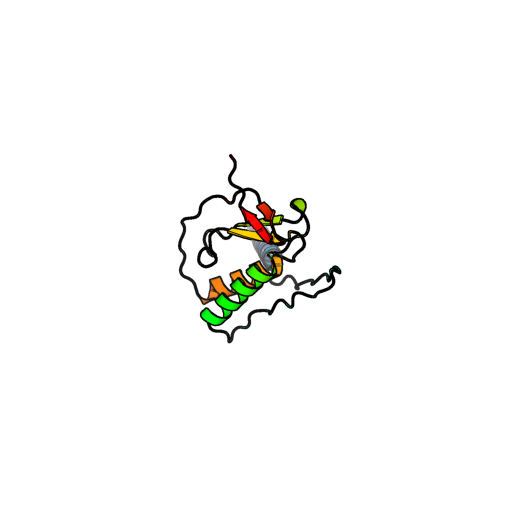CYS A O 1
ATOM 1039 N N . VAL A 1 131 ? -11.403 -2.346 13.814 1.00 96.81 131 VAL A N 1
ATOM 1040 C CA . VAL A 1 131 ? -11.599 -3.389 14.821 1.00 96.81 131 VAL A CA 1
ATOM 1041 C C . VAL A 1 131 ? -10.264 -3.707 15.472 1.00 96.81 131 VAL A C 1
ATOM 1043 O O . VAL A 1 131 ? -9.314 -4.119 14.826 1.00 96.81 131 VAL A O 1
ATOM 1046 N N . SER A 1 132 ? -10.196 -3.537 16.793 1.00 96.12 132 SER A N 1
ATOM 1047 C CA . SER A 1 132 ? -8.980 -3.794 17.583 1.00 96.12 132 SER A CA 1
ATOM 1048 C C . SER A 1 132 ? -7.742 -2.990 17.149 1.00 96.12 132 SER A C 1
ATOM 1050 O O . SER A 1 132 ? -6.626 -3.404 17.440 1.00 96.12 132 SER A O 1
ATOM 1052 N N . GLY A 1 133 ? -7.939 -1.822 16.529 1.00 95.81 133 GLY A N 1
ATOM 1053 C CA . GLY A 1 133 ? -6.855 -0.946 16.068 1.00 95.81 133 GLY A CA 1
ATOM 1054 C C . GLY A 1 133 ? -6.381 -1.220 14.640 1.00 95.81 133 GLY A C 1
ATOM 1055 O O . GLY A 1 133 ? -5.451 -0.559 14.188 1.00 95.81 133 GLY A O 1
ATOM 1056 N N . GLU A 1 134 ? -7.030 -2.146 13.935 1.00 97.50 134 GLU A N 1
ATOM 1057 C CA . GLU A 1 134 ? -6.739 -2.517 12.549 1.00 97.50 134 GLU A CA 1
ATOM 1058 C C . GLU A 1 134 ? -7.986 -2.319 11.683 1.00 97.50 134 GLU A C 1
ATOM 1060 O O . GLU A 1 134 ? -9.125 -2.464 12.143 1.00 97.50 134 GLU A O 1
ATOM 1065 N N . CYS A 1 135 ? -7.774 -1.982 10.418 1.00 97.12 135 CYS A N 1
ATOM 1066 C CA . CYS A 1 135 ? -8.827 -1.907 9.425 1.00 97.12 135 CYS A CA 1
ATOM 1067 C C . CYS A 1 135 ? -9.135 -3.309 8.897 1.00 97.12 135 CYS A C 1
ATOM 1069 O O . CYS A 1 135 ? -8.261 -4.008 8.386 1.00 97.12 135 CYS A O 1
ATOM 1071 N N . VAL A 1 136 ? -10.394 -3.723 9.020 1.00 96.19 136 VAL A N 1
ATOM 1072 C CA . VAL A 1 136 ? -10.857 -5.054 8.617 1.00 96.19 136 VAL A CA 1
ATOM 1073 C C . VAL A 1 136 ? -12.121 -4.977 7.774 1.00 96.19 136 VAL A C 1
ATOM 1075 O O . VAL A 1 136 ? -12.885 -4.012 7.843 1.00 96.19 136 VAL A O 1
ATOM 1078 N N . GLU A 1 137 ? -12.355 -6.037 7.010 1.00 94.44 137 GLU A N 1
ATOM 1079 C CA . GLU A 1 137 ? -13.588 -6.250 6.264 1.00 94.44 137 GLU A CA 1
ATOM 1080 C C . GLU A 1 137 ? -14.786 -6.441 7.191 1.00 94.44 137 GLU A C 1
ATOM 1082 O O . GLU A 1 137 ? -14.706 -7.168 8.186 1.00 94.44 137 GLU A O 1
ATOM 1087 N N . VAL A 1 138 ? -15.926 -5.854 6.820 1.00 90.44 138 VAL A N 1
ATOM 1088 C CA . VAL A 1 138 ? -17.197 -6.126 7.492 1.00 90.44 138 VAL A CA 1
ATOM 1089 C C . VAL A 1 138 ? -18.205 -6.695 6.512 1.00 90.44 138 VAL A C 1
ATOM 1091 O O . VAL A 1 138 ? -18.627 -6.035 5.563 1.00 90.44 138 VAL A O 1
ATOM 1094 N N . GLU A 1 139 ? -18.614 -7.939 6.773 1.00 82.31 139 GLU A N 1
ATOM 1095 C CA . GLU A 1 139 ? -19.683 -8.592 6.026 1.00 82.31 139 GLU A CA 1
ATOM 1096 C C . GLU A 1 139 ? -20.968 -7.759 6.145 1.00 82.31 139 GLU A C 1
ATOM 1098 O O . GLU A 1 139 ? -21.472 -7.500 7.244 1.00 82.31 139 GLU A O 1
ATOM 1103 N N . GLN A 1 140 ? -21.518 -7.339 5.003 1.00 70.50 140 GLN A N 1
ATOM 1104 C CA . GLN A 1 140 ? -22.835 -6.711 4.964 1.00 70.50 140 GLN A CA 1
ATOM 1105 C C . GLN A 1 140 ? -23.895 -7.781 5.270 1.00 70.50 140 GLN A C 1
ATOM 1107 O O . GLN A 1 140 ? -24.232 -8.594 4.408 1.00 70.50 140 GLN A O 1
ATOM 1112 N N . GLY A 1 141 ? -24.358 -7.810 6.524 1.00 55.16 141 GLY A N 1
ATOM 1113 C CA . GLY A 1 141 ? -25.413 -8.710 7.011 1.00 55.16 141 GLY A CA 1
ATOM 1114 C C . GLY A 1 141 ? -26.814 -8.404 6.490 1.00 55.16 141 GLY A C 1
ATOM 1115 O O . GLY A 1 141 ? -27.087 -7.242 6.111 1.00 55.16 141 GLY A O 1
#

Radius of gyration: 22.53 Å; chains: 1; bounding box: 45×44×74 Å

pLDDT: mean 82.64, std 16.31, range [34.94, 97.94]